Protein AF-A0A7J4FK52-F1 (afdb_monomer_lite)

Foldseek 3Di:
DVVLVDDLVCLLPLVSQLVSLVPDDPVVLVVLLVVLLVVVCQVQLDPDPDPDDDSVNSSVVSVPDDSSSSSSSSSSVSVVPDDDDDDDDDDPPDDD

Secondary structure (DSSP, 8-state):
-GGGT--GGGTT-HHHHHHHHHTS-HHHHHHHHHHHHHTS-HHHHS----SS--HHHHHHHHHT--HHHHHHHHHHHHHHHSPPPP-----TT---

Sequence (96 aa):
MEKLGFKRYLLTSVKYNFERLQQLTIEELRKIKEALIKTGRYKRLMATGKAYPKKEEFEKWIENQNLQAIANVLSRLAVLAETKIYLFWKNPNLKT

pLDDT: mean 89.84, std 8.0, range [64.94, 98.12]

Structure (mmCIF, N/CA/C/O backbone):
data_AF-A0A7J4FK52-F1
#
_entry.id   AF-A0A7J4FK52-F1
#
loop_
_atom_site.group_PDB
_atom_site.id
_atom_site.type_symbol
_atom_site.label_atom_id
_atom_site.label_alt_id
_atom_site.label_comp_id
_atom_site.label_asym_id
_atom_site.label_entity_id
_atom_site.label_seq_id
_atom_site.pdbx_PDB_ins_code
_atom_site.Cartn_x
_atom_site.Cartn_y
_atom_site.Cartn_z
_atom_site.occupancy
_atom_site.B_iso_or_equiv
_atom_site.auth_seq_id
_atom_site.auth_comp_id
_atom_site.auth_asym_id
_atom_site.auth_atom_id
_atom_site.pdbx_PDB_model_num
ATOM 1 N N . MET A 1 1 ? -4.933 -7.896 0.507 1.00 79.62 1 MET A N 1
ATOM 2 C CA . MET A 1 1 ? -5.661 -6.786 -0.143 1.00 79.62 1 MET A CA 1
ATOM 3 C C . MET A 1 1 ? -7.133 -7.126 -0.341 1.00 79.62 1 MET A C 1
ATOM 5 O O . MET A 1 1 ? -7.954 -6.411 0.206 1.00 79.62 1 MET A O 1
ATOM 9 N N . GLU A 1 2 ? -7.493 -8.225 -1.013 1.00 86.38 2 GLU A N 1
ATOM 10 C CA . GLU A 1 2 ? -8.914 -8.567 -1.263 1.00 86.38 2 GLU A CA 1
ATOM 11 C C . GLU A 1 2 ? -9.734 -8.800 0.012 1.00 86.38 2 GLU A C 1
ATOM 13 O O . GLU A 1 2 ? -10.832 -8.272 0.139 1.00 86.38 2 GLU A O 1
ATOM 18 N N . LYS A 1 3 ? -9.156 -9.466 1.022 1.00 88.94 3 LYS A N 1
ATOM 19 C CA . LYS A 1 3 ? -9.774 -9.613 2.356 1.00 88.94 3 LYS A CA 1
ATOM 20 C C . LYS A 1 3 ? -10.061 -8.279 3.067 1.00 88.94 3 LYS A C 1
ATOM 22 O O . LYS A 1 3 ? -10.842 -8.255 4.002 1.00 88.94 3 LYS A O 1
ATOM 27 N N . LEU A 1 4 ? -9.421 -7.190 2.633 1.00 88.94 4 LEU A N 1
ATOM 28 C CA . LEU A 1 4 ? -9.636 -5.826 3.130 1.00 88.94 4 LEU A CA 1
ATOM 29 C C . LEU A 1 4 ? -10.558 -5.028 2.191 1.00 88.94 4 LEU A C 1
ATOM 31 O O . LEU A 1 4 ? -10.583 -3.803 2.244 1.00 88.94 4 LEU A O 1
ATOM 35 N N . GLY A 1 5 ? -11.291 -5.691 1.292 1.00 90.62 5 GLY A N 1
ATOM 36 C CA . GLY A 1 5 ? -12.273 -5.079 0.391 1.00 90.62 5 GLY A CA 1
ATOM 37 C C . GLY A 1 5 ? -11.697 -4.384 -0.847 1.00 90.62 5 GLY A C 1
ATOM 38 O O . GLY A 1 5 ? -12.438 -3.707 -1.556 1.00 90.62 5 GLY A O 1
ATOM 39 N N . PHE A 1 6 ? -10.398 -4.529 -1.131 1.00 93.19 6 PHE A N 1
ATOM 40 C CA . PHE A 1 6 ? -9.815 -4.001 -2.367 1.00 93.19 6 PHE A CA 1
ATOM 41 C C . PHE A 1 6 ? -10.106 -4.920 -3.551 1.00 93.19 6 PHE A C 1
ATOM 43 O O . PHE A 1 6 ? -9.822 -6.116 -3.509 1.00 93.19 6 PHE A O 1
ATOM 50 N N . LYS A 1 7 ? -10.571 -4.336 -4.651 1.00 93.06 7 LYS A N 1
ATOM 51 C CA . LYS A 1 7 ? -10.708 -5.001 -5.947 1.00 93.06 7 LYS A CA 1
ATOM 52 C C . LYS A 1 7 ? -9.375 -4.943 -6.687 1.00 93.06 7 LYS A C 1
ATOM 54 O O . LYS A 1 7 ? -8.899 -3.857 -7.008 1.00 93.06 7 LYS A O 1
ATOM 59 N N . ARG A 1 8 ? -8.774 -6.102 -6.983 1.00 90.12 8 ARG A N 1
ATOM 60 C CA . ARG A 1 8 ? -7.424 -6.196 -7.573 1.00 90.12 8 ARG A CA 1
ATOM 61 C C . ARG A 1 8 ? -7.262 -5.387 -8.863 1.00 90.12 8 ARG A C 1
ATOM 63 O O . ARG A 1 8 ? -6.272 -4.681 -9.005 1.00 90.12 8 ARG A O 1
ATOM 70 N N . TYR A 1 9 ? -8.249 -5.446 -9.753 1.00 90.69 9 TYR A N 1
ATOM 71 C CA . TYR A 1 9 ? -8.251 -4.727 -11.032 1.00 90.69 9 TYR A CA 1
ATOM 72 C C . TYR A 1 9 ? -8.447 -3.205 -10.895 1.00 90.69 9 TYR A C 1
ATOM 74 O O . TYR A 1 9 ? -8.240 -2.478 -11.858 1.00 90.69 9 TYR A O 1
ATOM 82 N N . LEU A 1 10 ? -8.828 -2.709 -9.710 1.00 95.19 10 LEU A N 1
ATOM 83 C CA . LEU A 1 10 ? -8.939 -1.276 -9.414 1.00 95.19 10 LEU A CA 1
ATOM 84 C C . LEU A 1 10 ? -7.763 -0.746 -8.591 1.00 95.19 10 LEU A C 1
ATOM 86 O O . LEU A 1 10 ? -7.706 0.454 -8.333 1.00 95.19 10 LEU A O 1
ATOM 90 N N . LEU A 1 11 ? -6.814 -1.600 -8.188 1.00 94.81 11 LEU A N 1
ATOM 91 C CA . LEU A 1 11 ? -5.689 -1.177 -7.352 1.00 94.81 11 LEU A CA 1
ATOM 92 C C . LEU A 1 11 ? -4.776 -0.163 -8.048 1.00 94.81 11 LEU A C 1
ATOM 94 O O . LEU A 1 11 ? -4.057 0.550 -7.360 1.00 94.81 11 LEU A O 1
ATOM 98 N N . THR A 1 12 ? -4.805 -0.058 -9.377 1.00 95.00 12 THR A N 1
ATOM 99 C CA . THR A 1 12 ? -4.095 0.987 -10.129 1.00 95.00 12 THR A CA 1
ATOM 100 C C . THR A 1 12 ? -4.729 2.374 -9.951 1.00 95.00 12 THR A C 1
ATOM 102 O O . THR A 1 12 ? -4.032 3.380 -10.085 1.00 95.00 12 TH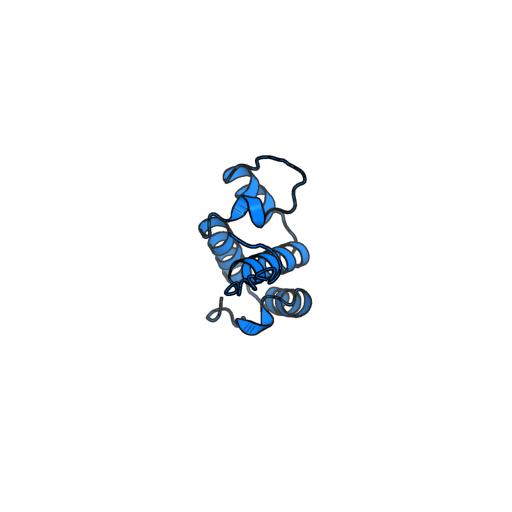R A O 1
ATOM 105 N N . SER A 1 13 ? -6.009 2.465 -9.569 1.00 97.31 13 SER A N 1
ATOM 106 C CA . SER A 1 13 ? -6.719 3.730 -9.352 1.00 97.31 13 SER A CA 1
ATOM 107 C C . SER A 1 13 ? -6.439 4.308 -7.965 1.00 97.31 13 SER A C 1
ATOM 109 O O . SER A 1 13 ? -6.885 3.790 -6.940 1.00 97.31 13 SER A O 1
ATOM 111 N N . VAL A 1 14 ? -5.739 5.446 -7.930 1.00 97.44 14 VAL A N 1
ATOM 112 C CA . VAL A 1 14 ? -5.451 6.178 -6.684 1.00 97.44 14 VAL A CA 1
ATOM 113 C C . VAL A 1 14 ? -6.740 6.618 -5.991 1.00 97.44 14 VAL A C 1
ATOM 115 O O . VAL A 1 14 ? -6.847 6.473 -4.777 1.00 97.44 14 VAL A O 1
ATOM 118 N N . LYS A 1 15 ? -7.732 7.099 -6.753 1.00 97.88 15 LYS A N 1
ATOM 119 C CA . LYS A 1 15 ? -9.026 7.541 -6.212 1.00 97.88 15 LYS A CA 1
ATOM 120 C C . LYS A 1 15 ? -9.747 6.401 -5.490 1.00 97.88 15 LYS A C 1
ATOM 122 O O . LYS A 1 15 ? -10.101 6.552 -4.328 1.00 97.88 15 LYS A O 1
ATOM 127 N N . TYR A 1 16 ? -9.881 5.248 -6.150 1.00 97.81 16 TYR A N 1
ATOM 128 C CA . TYR A 1 16 ? -10.513 4.066 -5.556 1.00 97.81 16 TYR A CA 1
ATOM 129 C C . TYR A 1 16 ? -9.783 3.612 -4.285 1.00 97.81 16 TYR A C 1
ATOM 131 O O . TYR A 1 16 ? -10.410 3.334 -3.264 1.00 97.81 16 TYR A O 1
ATOM 139 N N . ASN A 1 17 ? -8.448 3.567 -4.330 1.00 97.56 17 ASN A N 1
ATOM 140 C CA . ASN A 1 17 ? -7.652 3.186 -3.169 1.00 9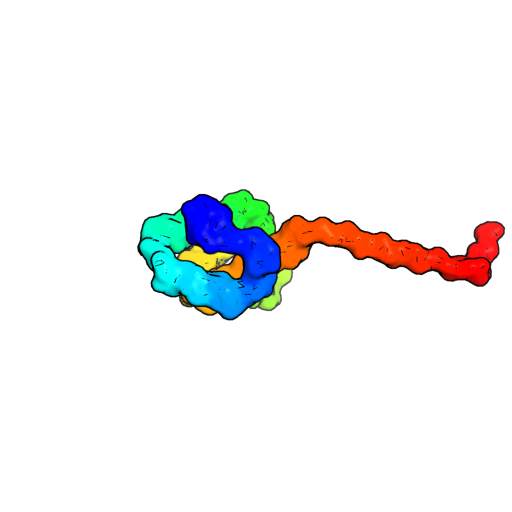7.56 17 ASN A CA 1
ATOM 141 C C . ASN A 1 17 ? -7.845 4.160 -2.006 1.00 97.56 17 ASN A C 1
ATOM 143 O O . ASN A 1 17 ? -7.983 3.717 -0.872 1.00 97.56 17 ASN A O 1
ATOM 147 N N . PHE A 1 18 ? -7.856 5.466 -2.274 1.00 98.12 18 PHE A N 1
ATOM 148 C CA . PHE A 1 18 ? -8.050 6.493 -1.256 1.00 98.12 18 PHE A CA 1
ATOM 149 C C . PHE A 1 18 ? -9.424 6.378 -0.588 1.00 98.12 18 PHE A C 1
ATOM 151 O O . PHE A 1 18 ? -9.494 6.286 0.635 1.00 98.12 18 PHE A O 1
ATOM 158 N N . GLU A 1 19 ? -10.495 6.289 -1.382 1.00 97.50 19 GLU A N 1
ATOM 159 C CA . GLU A 1 19 ? -11.862 6.091 -0.881 1.00 97.50 19 GLU A CA 1
ATOM 160 C C . GLU A 1 19 ? -11.965 4.815 -0.037 1.00 97.50 19 GLU A C 1
ATOM 162 O O . GLU A 1 19 ? -12.563 4.820 1.039 1.00 97.50 19 GLU A O 1
ATOM 167 N N . ARG A 1 20 ? -11.322 3.722 -0.472 1.00 96.88 20 ARG A N 1
ATOM 168 C CA . ARG A 1 20 ? -11.307 2.481 0.305 1.00 96.88 20 ARG A CA 1
ATOM 169 C C . ARG A 1 20 ? -10.538 2.638 1.614 1.00 96.88 20 ARG A C 1
ATOM 171 O O . ARG A 1 20 ? -11.016 2.161 2.637 1.00 96.88 20 ARG A O 1
ATOM 178 N N . LEU A 1 21 ? -9.379 3.298 1.595 1.00 97.31 21 LEU A N 1
ATOM 179 C CA . LEU A 1 21 ? -8.553 3.539 2.783 1.00 97.31 21 LEU A CA 1
ATOM 180 C C . LEU A 1 21 ? -9.291 4.364 3.846 1.00 97.31 21 LEU A C 1
ATOM 182 O O . LEU A 1 21 ? -9.112 4.095 5.029 1.00 97.31 21 LEU A O 1
ATOM 186 N N . GLN A 1 22 ? -10.135 5.321 3.448 1.00 97.25 22 GLN A N 1
ATOM 187 C CA . GLN A 1 22 ? -10.946 6.121 4.377 1.00 97.25 22 GLN A CA 1
ATOM 188 C C . GLN A 1 22 ? -11.970 5.293 5.166 1.00 97.25 22 GLN A C 1
ATOM 190 O O . GLN A 1 22 ? -12.407 5.714 6.231 1.00 97.25 22 GLN A O 1
ATOM 195 N N . GLN A 1 23 ? -12.351 4.123 4.654 1.00 96.56 23 GLN A N 1
ATOM 196 C CA . GLN A 1 23 ? -13.330 3.232 5.280 1.00 96.56 23 GLN A CA 1
ATOM 197 C C . GLN A 1 23 ? -12.688 2.162 6.173 1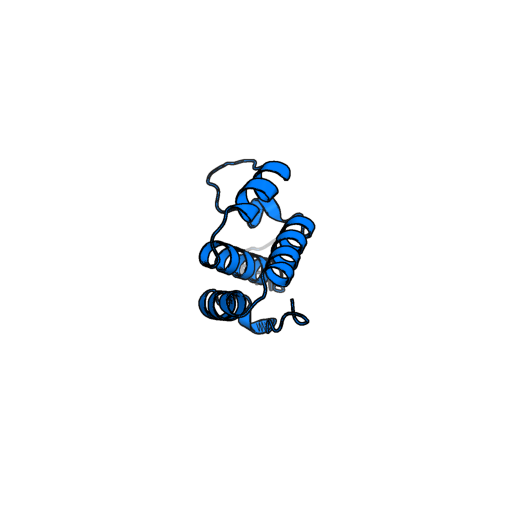.00 96.56 23 GLN A C 1
ATOM 199 O O . GLN A 1 23 ? -13.400 1.312 6.706 1.00 96.56 23 GLN A O 1
ATOM 204 N N . LEU A 1 24 ? -11.358 2.139 6.283 1.00 95.94 24 LEU A N 1
ATOM 205 C CA . LEU A 1 24 ? -10.645 1.130 7.059 1.00 95.94 24 LEU A CA 1
ATOM 206 C C . LEU A 1 24 ? -10.471 1.554 8.509 1.00 95.94 24 LEU A C 1
ATOM 208 O O . LEU A 1 24 ? -10.271 2.725 8.832 1.00 95.94 24 LEU A O 1
ATOM 212 N N . THR A 1 25 ? -10.444 0.556 9.381 1.00 96.25 25 THR A N 1
ATOM 213 C CA . THR A 1 25 ? -10.002 0.740 10.759 1.00 96.25 25 THR A CA 1
ATOM 214 C C . THR A 1 25 ? -8.493 0.999 10.820 1.00 96.25 25 THR A C 1
ATOM 216 O O . THR A 1 25 ? -7.727 0.621 9.928 1.00 96.25 25 THR A O 1
ATOM 219 N N . ILE A 1 26 ? -8.040 1.599 11.923 1.00 94.25 26 ILE A N 1
ATOM 220 C CA . ILE A 1 26 ? -6.611 1.839 12.191 1.00 94.25 26 ILE A CA 1
ATOM 221 C C . ILE A 1 26 ? -5.809 0.529 12.115 1.00 94.25 26 ILE A C 1
ATOM 223 O O . ILE A 1 26 ? -4.710 0.491 11.564 1.00 94.25 26 ILE A O 1
ATOM 227 N N . GLU A 1 27 ? -6.383 -0.566 12.612 1.00 95.50 27 GLU A N 1
ATOM 228 C CA . GLU A 1 27 ? -5.746 -1.881 12.628 1.00 95.50 27 GLU A CA 1
ATOM 229 C C . GLU A 1 27 ? -5.614 -2.491 11.222 1.00 95.50 27 GLU A C 1
ATOM 231 O O . GLU A 1 27 ? -4.592 -3.087 10.876 1.00 95.50 27 GLU A O 1
ATOM 236 N N . GLU A 1 28 ? -6.615 -2.308 10.360 1.00 95.94 28 GLU A N 1
ATOM 237 C CA . GLU A 1 28 ? -6.522 -2.705 8.952 1.00 95.9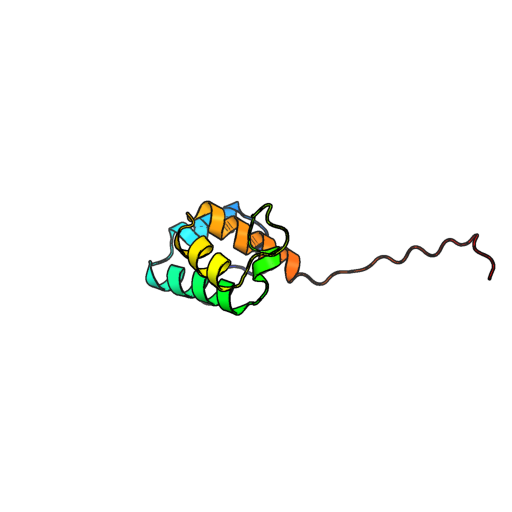4 28 GLU A CA 1
ATOM 238 C C . GLU A 1 28 ? -5.508 -1.854 8.186 1.00 95.94 28 GLU A C 1
ATOM 240 O O . GLU A 1 28 ? -4.745 -2.386 7.375 1.00 95.94 28 GLU A O 1
ATOM 245 N N . LEU A 1 29 ? -5.445 -0.550 8.473 1.00 96.00 29 LEU A N 1
ATOM 246 C CA . LEU A 1 29 ? -4.449 0.341 7.886 1.00 96.00 29 LEU A CA 1
ATOM 247 C C . LEU A 1 29 ? -3.025 -0.076 8.279 1.00 96.00 29 LEU A C 1
ATOM 249 O O . LEU A 1 29 ? -2.140 -0.120 7.421 1.00 96.00 29 LEU A O 1
ATOM 253 N N . ARG A 1 30 ? -2.810 -0.456 9.543 1.00 95.12 30 ARG A N 1
ATOM 254 C CA . ARG A 1 30 ? -1.532 -1.004 10.022 1.00 95.12 30 ARG A CA 1
ATOM 255 C C . ARG A 1 30 ? -1.145 -2.268 9.252 1.00 95.12 30 ARG A C 1
ATOM 257 O O . ARG A 1 30 ? -0.035 -2.353 8.731 1.00 95.12 30 ARG A O 1
ATOM 264 N N . LYS A 1 31 ? -2.084 -3.203 9.066 1.00 95.12 31 LYS A N 1
ATOM 265 C CA . LYS A 1 31 ? -1.864 -4.417 8.252 1.00 95.12 31 LYS A CA 1
ATOM 266 C C . LYS A 1 31 ? -1.481 -4.094 6.806 1.00 95.12 31 LYS A C 1
ATOM 268 O O . LYS A 1 31 ? -0.668 -4.809 6.219 1.00 95.12 31 LYS A O 1
ATOM 273 N N . ILE A 1 32 ? -2.035 -3.029 6.220 1.00 95.12 32 ILE A N 1
ATOM 274 C CA . ILE A 1 32 ? -1.649 -2.571 4.876 1.00 95.12 32 ILE A CA 1
ATOM 275 C C . ILE A 1 32 ? -0.210 -2.067 4.869 1.00 95.12 32 ILE A C 1
ATOM 277 O O . ILE A 1 32 ? 0.567 -2.504 4.019 1.00 95.12 32 ILE A O 1
ATOM 281 N N . LYS A 1 33 ? 0.164 -1.187 5.803 1.00 95.12 33 LYS A N 1
ATOM 282 C CA . LYS A 1 33 ? 1.536 -0.667 5.901 1.00 95.12 33 LYS A CA 1
ATOM 283 C C . LYS A 1 33 ? 2.550 -1.798 6.083 1.00 95.12 33 LYS A C 1
ATOM 285 O O . LYS A 1 33 ? 3.527 -1.875 5.339 1.00 95.12 33 LYS A O 1
ATOM 290 N N . GLU A 1 34 ? 2.265 -2.749 6.967 1.00 94.50 34 GLU A N 1
ATOM 291 C CA . GLU A 1 34 ? 3.097 -3.940 7.159 1.00 94.50 34 GLU A CA 1
ATOM 292 C C . GLU A 1 34 ? 3.211 -4.795 5.895 1.00 94.50 34 GLU A C 1
ATOM 294 O O . 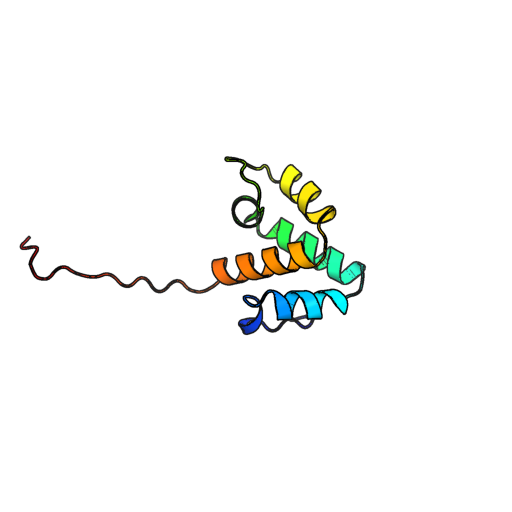GLU A 1 34 ? 4.299 -5.265 5.555 1.00 94.50 34 GLU A O 1
ATOM 299 N N . ALA A 1 35 ? 2.103 -4.999 5.177 1.00 93.62 35 ALA A N 1
ATOM 300 C CA . ALA A 1 35 ? 2.119 -5.732 3.918 1.00 93.62 35 ALA A CA 1
ATOM 301 C C . ALA A 1 35 ? 2.995 -5.023 2.874 1.00 93.62 35 ALA A C 1
ATOM 303 O O . ALA A 1 35 ? 3.771 -5.690 2.189 1.00 93.62 35 ALA A O 1
ATOM 304 N N . LEU A 1 36 ? 2.926 -3.688 2.788 1.00 94.12 36 LEU A N 1
ATOM 305 C CA . LEU A 1 36 ? 3.768 -2.877 1.903 1.00 94.12 36 LEU A CA 1
ATOM 306 C C . LEU A 1 36 ? 5.257 -3.031 2.239 1.00 94.12 36 LEU A C 1
ATOM 308 O O . LEU A 1 36 ? 6.061 -3.252 1.330 1.00 94.12 36 LEU A O 1
ATOM 312 N N . ILE A 1 37 ? 5.618 -2.991 3.523 1.00 93.31 37 ILE A N 1
ATOM 313 C CA . ILE A 1 37 ? 6.991 -3.215 4.010 1.00 93.31 37 ILE A CA 1
ATOM 314 C C . ILE A 1 37 ? 7.483 -4.617 3.627 1.00 93.31 37 ILE A C 1
ATOM 316 O O . ILE A 1 37 ? 8.580 -4.770 3.082 1.00 93.31 37 ILE A O 1
ATOM 320 N N . LYS A 1 38 ? 6.649 -5.642 3.837 1.00 93.06 38 LYS A N 1
ATOM 321 C CA . LYS A 1 38 ? 6.974 -7.046 3.537 1.00 93.06 38 LYS A CA 1
ATOM 322 C C . LYS A 1 38 ? 7.167 -7.334 2.048 1.00 93.06 38 LYS A C 1
ATOM 324 O O . LYS A 1 38 ? 7.820 -8.317 1.719 1.00 93.06 38 LYS A O 1
ATOM 329 N N . THR A 1 39 ? 6.667 -6.489 1.140 1.00 90.31 39 THR A N 1
ATOM 330 C CA . THR A 1 39 ? 6.873 -6.700 -0.307 1.00 90.31 39 THR A CA 1
ATOM 331 C C . THR A 1 39 ? 8.343 -6.669 -0.729 1.00 90.31 39 THR A C 1
ATOM 333 O O . THR A 1 39 ? 8.665 -7.149 -1.814 1.00 90.31 39 THR A O 1
ATOM 336 N N . GLY A 1 40 ? 9.225 -6.035 0.055 1.00 88.12 40 GLY A N 1
ATOM 337 C CA . GLY A 1 40 ? 10.629 -5.832 -0.319 1.00 88.12 40 GLY A CA 1
ATOM 338 C C . GLY A 1 40 ? 10.831 -4.880 -1.507 1.00 88.12 40 GLY A C 1
ATOM 339 O O . GLY A 1 40 ? 11.961 -4.623 -1.911 1.00 88.12 40 GLY A O 1
ATOM 340 N N . ARG A 1 41 ? 9.759 -4.295 -2.060 1.00 89.06 41 ARG A N 1
ATOM 341 C CA . ARG A 1 41 ? 9.801 -3.388 -3.223 1.00 89.06 41 ARG A CA 1
ATOM 342 C C . ARG A 1 41 ? 10.007 -1.922 -2.828 1.00 89.06 41 ARG A C 1
ATOM 344 O O . ARG A 1 41 ? 9.764 -1.028 -3.637 1.00 89.06 41 ARG A O 1
ATOM 351 N N . TYR A 1 42 ? 10.476 -1.670 -1.606 1.00 89.25 42 TYR A N 1
ATOM 352 C CA . TYR A 1 42 ? 10.563 -0.348 -0.978 1.00 89.25 42 TYR A CA 1
ATOM 353 C C . TYR A 1 42 ? 11.244 0.709 -1.858 1.00 89.25 42 TYR A C 1
ATOM 355 O O . TYR A 1 42 ? 10.724 1.812 -1.974 1.00 89.25 42 TYR A O 1
ATOM 363 N N . LYS A 1 43 ? 12.319 0.363 -2.582 1.00 89.12 43 LYS A N 1
ATOM 364 C CA . LYS A 1 43 ? 13.017 1.291 -3.497 1.00 89.12 43 LYS A CA 1
ATOM 365 C C . LYS A 1 43 ? 12.130 1.850 -4.616 1.00 89.12 43 LYS A C 1
ATOM 367 O O . LYS A 1 43 ? 12.354 2.961 -5.067 1.00 89.12 43 LYS A O 1
ATOM 372 N N . ARG A 1 44 ? 11.151 1.070 -5.090 1.00 89.19 44 ARG A N 1
ATOM 373 C CA . ARG A 1 44 ? 10.232 1.473 -6.173 1.00 89.19 44 ARG A CA 1
ATOM 374 C C . ARG A 1 44 ? 8.926 2.062 -5.648 1.00 89.19 44 ARG A C 1
ATOM 376 O O . ARG A 1 44 ? 8.222 2.749 -6.380 1.00 89.19 44 ARG A O 1
ATOM 383 N N . LEU A 1 45 ? 8.581 1.743 -4.404 1.00 91.12 45 LEU A N 1
ATOM 384 C CA . LEU A 1 45 ? 7.375 2.237 -3.749 1.00 91.12 45 LEU A CA 1
ATOM 385 C C . LEU A 1 45 ? 7.597 3.624 -3.144 1.00 91.12 45 LEU A C 1
ATOM 387 O O . LEU A 1 45 ? 6.727 4.489 -3.263 1.00 91.12 45 LEU A O 1
ATOM 391 N N . MET A 1 46 ? 8.764 3.843 -2.540 1.00 88.88 46 MET A N 1
ATOM 392 C CA . MET A 1 46 ? 9.141 5.104 -1.919 1.00 88.88 46 MET A CA 1
ATOM 393 C C . MET A 1 46 ? 9.289 6.198 -2.982 1.00 88.88 46 MET A C 1
ATOM 395 O O . MET A 1 46 ? 10.062 6.066 -3.924 1.00 88.88 46 MET A O 1
ATOM 399 N N . ALA A 1 47 ? 8.548 7.295 -2.828 1.00 78.06 47 ALA A N 1
ATOM 400 C CA . ALA A 1 47 ? 8.603 8.454 -3.723 1.00 78.06 47 ALA A CA 1
ATOM 401 C C . ALA A 1 47 ? 9.790 9.391 -3.421 1.00 78.06 47 ALA A C 1
ATOM 403 O O . ALA A 1 47 ? 9.636 10.605 -3.515 1.00 78.06 47 ALA A O 1
ATOM 404 N N . THR A 1 48 ? 10.932 8.880 -2.964 1.00 72.56 48 THR A N 1
ATOM 405 C CA . THR A 1 48 ? 12.062 9.745 -2.606 1.00 72.56 48 THR A CA 1
ATOM 406 C C . THR A 1 48 ? 12.981 9.936 -3.802 1.00 72.56 48 THR A C 1
ATOM 408 O O . THR A 1 48 ? 13.319 8.983 -4.495 1.00 72.56 48 THR A O 1
ATOM 411 N N . GLY A 1 49 ? 13.459 11.164 -4.014 1.00 68.19 49 GLY A N 1
ATOM 412 C CA . GLY A 1 49 ? 14.529 11.459 -4.980 1.00 68.19 49 GLY A CA 1
ATOM 413 C C . GLY A 1 49 ? 15.904 10.916 -4.560 1.00 68.19 49 GLY A C 1
ATOM 414 O O . GLY A 1 49 ? 16.927 11.364 -5.066 1.00 68.19 49 GLY A O 1
ATOM 415 N N . LYS A 1 50 ? 15.952 9.992 -3.593 1.00 75.44 50 LYS A N 1
ATOM 416 C CA . LYS A 1 50 ? 17.185 9.432 -3.043 1.00 75.44 50 LYS A CA 1
ATOM 417 C C . LYS A 1 50 ? 17.577 8.215 -3.875 1.00 75.44 50 LYS A C 1
ATOM 419 O O . LYS A 1 50 ? 16.772 7.309 -4.053 1.00 75.44 50 LYS A O 1
ATOM 424 N N . ALA A 1 51 ? 18.824 8.166 -4.338 1.00 70.00 51 ALA A N 1
ATOM 425 C CA . ALA A 1 51 ? 19.298 7.093 -5.216 1.00 70.00 51 ALA A CA 1
ATOM 426 C C . ALA A 1 51 ? 19.244 5.690 -4.569 1.00 70.00 51 ALA A C 1
ATOM 428 O O . ALA A 1 51 ? 19.024 4.698 -5.259 1.00 70.00 51 ALA A O 1
ATOM 429 N N . TYR A 1 52 ? 19.410 5.600 -3.241 1.00 78.56 52 TYR A N 1
ATOM 430 C CA . TYR A 1 52 ? 19.488 4.328 -2.512 1.00 78.56 52 TYR A CA 1
ATOM 431 C C . TYR A 1 52 ? 18.794 4.395 -1.143 1.00 78.56 52 TYR A C 1
ATOM 433 O O . TYR A 1 52 ? 19.471 4.491 -0.117 1.00 78.56 52 TYR A O 1
ATOM 441 N N . PRO A 1 53 ? 17.450 4.357 -1.094 1.00 85.94 53 PRO A N 1
ATOM 442 C CA . PRO A 1 53 ? 16.740 4.284 0.174 1.00 85.94 53 PRO A CA 1
ATOM 443 C C . PRO A 1 53 ? 16.948 2.913 0.834 1.00 85.94 53 PRO A C 1
ATOM 445 O O . PRO A 1 53 ? 16.965 1.877 0.156 1.00 85.94 53 PRO A O 1
ATOM 448 N N . LYS A 1 54 ? 17.097 2.906 2.160 1.00 90.81 54 LYS A N 1
ATOM 449 C CA . LYS A 1 54 ? 17.167 1.698 2.995 1.00 90.81 54 LYS A CA 1
ATOM 450 C C . LYS A 1 54 ? 15.768 1.232 3.417 1.00 90.81 54 LYS A C 1
ATOM 452 O O . LYS A 1 54 ? 14.796 1.984 3.337 1.00 90.81 54 LYS A O 1
ATOM 457 N N . LYS A 1 55 ? 15.659 -0.016 3.879 1.00 90.50 55 LYS A N 1
ATOM 458 C CA . LYS A 1 55 ? 14.380 -0.596 4.317 1.00 90.50 55 LYS A CA 1
ATOM 459 C C . LYS A 1 55 ? 13.827 0.143 5.536 1.00 90.50 55 LYS A C 1
ATOM 461 O O . LYS A 1 55 ? 12.655 0.497 5.551 1.00 90.50 55 LYS A O 1
ATOM 466 N N . GLU A 1 56 ? 14.684 0.449 6.502 1.00 92.12 56 GLU A N 1
ATOM 467 C CA . GLU A 1 56 ? 14.326 1.134 7.750 1.00 92.12 56 GLU A CA 1
ATOM 468 C C . GLU A 1 56 ? 13.841 2.566 7.474 1.00 92.12 56 GLU A C 1
ATOM 470 O O . GLU A 1 56 ? 12.963 3.087 8.158 1.00 92.12 56 GLU A O 1
ATOM 475 N N . GLU A 1 57 ? 14.389 3.208 6.437 1.00 91.56 57 GLU A N 1
ATOM 476 C CA . GLU A 1 57 ? 13.929 4.522 5.978 1.00 91.56 57 GLU A CA 1
ATOM 477 C C . GLU A 1 57 ? 12.531 4.435 5.366 1.00 91.56 57 GLU A C 1
ATOM 479 O O . GLU A 1 57 ? 11.704 5.310 5.610 1.00 91.56 57 GLU A O 1
ATOM 484 N N . PHE A 1 58 ? 12.247 3.378 4.602 1.00 93.00 58 PHE A N 1
ATOM 485 C CA . PHE A 1 58 ? 10.914 3.145 4.057 1.00 93.00 58 PHE A CA 1
ATOM 486 C C . PHE A 1 58 ? 9.885 2.859 5.150 1.00 93.00 58 PHE A C 1
ATOM 488 O O . PHE A 1 58 ? 8.796 3.421 5.093 1.00 93.00 58 PHE A O 1
ATOM 495 N N . GLU A 1 59 ? 10.233 2.042 6.147 1.00 93.88 59 GLU A N 1
ATOM 496 C CA . GLU A 1 59 ? 9.379 1.758 7.308 1.00 93.88 59 GLU A CA 1
ATOM 497 C C . GLU A 1 59 ? 9.010 3.055 8.041 1.00 93.88 59 GLU A C 1
ATOM 499 O O . GLU A 1 59 ? 7.834 3.375 8.195 1.00 93.88 59 GLU A O 1
ATOM 504 N N . LYS A 1 60 ? 10.001 3.884 8.385 1.00 93.62 60 LYS A N 1
ATOM 505 C CA . LYS A 1 60 ? 9.747 5.192 9.012 1.00 93.62 60 LYS A CA 1
ATOM 506 C C . LYS A 1 60 ? 8.941 6.123 8.109 1.00 93.62 60 LYS A C 1
ATOM 508 O O . LYS A 1 60 ? 8.071 6.850 8.583 1.00 93.62 60 LYS A O 1
ATOM 513 N N . TRP A 1 61 ? 9.223 6.129 6.810 1.00 93.94 61 TRP A N 1
ATOM 514 C CA . TRP A 1 61 ? 8.534 6.994 5.860 1.00 93.94 61 TRP A CA 1
ATOM 515 C C . TRP A 1 61 ? 7.058 6.625 5.710 1.00 93.94 61 TRP A C 1
ATOM 517 O O . TRP A 1 61 ? 6.219 7.519 5.817 1.00 93.94 61 TRP A O 1
ATOM 527 N N . ILE A 1 62 ? 6.740 5.340 5.498 1.00 93.81 62 ILE A N 1
ATOM 528 C CA . ILE A 1 62 ? 5.366 4.862 5.274 1.00 93.81 62 ILE A CA 1
ATOM 529 C C . ILE A 1 62 ? 4.503 5.017 6.526 1.00 93.81 62 ILE A C 1
ATOM 531 O O . ILE A 1 62 ? 3.307 5.288 6.409 1.00 93.81 62 ILE A O 1
ATOM 535 N N . GLU A 1 63 ? 5.096 4.914 7.719 1.00 93.25 63 GLU A N 1
ATOM 536 C CA . GLU A 1 63 ? 4.352 5.114 8.961 1.00 93.25 63 GLU A CA 1
ATOM 537 C C . GLU A 1 63 ? 3.831 6.544 9.121 1.00 93.25 63 GLU A C 1
ATOM 539 O O . GLU A 1 63 ? 2.704 6.733 9.578 1.00 93.25 63 GLU A O 1
ATOM 544 N N . ASN A 1 64 ? 4.593 7.528 8.642 1.00 92.44 64 ASN A N 1
ATOM 545 C CA . ASN A 1 64 ? 4.254 8.949 8.725 1.00 92.44 64 ASN A CA 1
ATOM 546 C C . ASN A 1 64 ? 3.456 9.473 7.515 1.00 92.44 64 ASN A C 1
ATOM 548 O O . ASN A 1 64 ? 3.191 10.671 7.421 1.00 92.44 64 ASN A O 1
ATOM 552 N N . GLN A 1 65 ? 3.095 8.613 6.557 1.00 93.50 65 GLN A N 1
ATOM 553 C CA . GLN A 1 65 ? 2.355 9.033 5.367 1.00 93.50 65 GLN A CA 1
ATOM 554 C C . GLN A 1 65 ? 0.852 9.182 5.620 1.00 93.50 65 GLN A C 1
ATOM 556 O O . GLN A 1 65 ? 0.229 8.395 6.332 1.00 93.50 65 GLN A O 1
ATOM 561 N N . ASN A 1 66 ? 0.253 10.157 4.935 1.00 95.38 66 ASN A N 1
ATOM 562 C CA . ASN A 1 66 ? -1.197 10.300 4.861 1.00 95.38 66 ASN A CA 1
ATOM 563 C C . ASN A 1 66 ? -1.830 9.247 3.927 1.00 95.38 66 ASN A C 1
ATOM 565 O O . ASN A 1 66 ? -1.151 8.579 3.139 1.00 95.38 66 ASN A O 1
ATOM 569 N N . LEU A 1 67 ? -3.160 9.120 3.983 1.00 97.12 67 LEU A N 1
ATOM 570 C CA . LEU A 1 67 ? -3.898 8.143 3.174 1.00 97.12 67 LEU A CA 1
ATOM 571 C C . LEU A 1 67 ? -3.682 8.337 1.667 1.00 97.12 67 LEU A C 1
ATOM 573 O O . LEU A 1 67 ? -3.604 7.355 0.932 1.00 97.12 67 LEU A O 1
ATOM 577 N N . GLN A 1 68 ? -3.528 9.580 1.204 1.00 96.94 68 GLN A N 1
ATOM 578 C CA . GLN A 1 68 ? -3.282 9.881 -0.207 1.00 96.94 68 GLN A CA 1
ATOM 579 C C . GLN A 1 68 ? -1.937 9.314 -0.676 1.00 96.94 68 GLN A C 1
ATOM 581 O O . GLN A 1 68 ? -1.840 8.710 -1.746 1.00 96.94 68 GLN A O 1
ATOM 586 N N . ALA A 1 69 ? -0.883 9.463 0.121 1.00 95.56 69 ALA A N 1
ATOM 587 C CA . ALA A 1 69 ? 0.422 8.889 -0.176 1.00 95.56 69 ALA A CA 1
ATOM 588 C C . ALA A 1 69 ? 0.374 7.351 -0.157 1.00 95.56 69 ALA A C 1
ATOM 590 O O . ALA A 1 69 ? 0.913 6.716 -1.065 1.00 95.56 69 ALA A O 1
ATOM 591 N N . ILE A 1 70 ? -0.348 6.744 0.790 1.00 96.50 70 ILE A N 1
ATOM 592 C CA . ILE A 1 70 ? -0.555 5.286 0.823 1.00 96.50 70 ILE A CA 1
ATOM 593 C C . ILE A 1 70 ? -1.323 4.814 -0.425 1.00 96.50 70 ILE A C 1
ATOM 595 O O . ILE A 1 70 ? -0.921 3.834 -1.052 1.00 96.50 70 ILE A O 1
ATOM 599 N N . ALA A 1 71 ? -2.361 5.537 -0.857 1.00 97.56 71 ALA A N 1
ATOM 600 C CA . ALA A 1 71 ? -3.115 5.233 -2.076 1.00 97.56 71 ALA A CA 1
ATOM 601 C C . ALA A 1 71 ? -2.228 5.243 -3.335 1.00 97.56 71 ALA A C 1
ATOM 603 O O . ALA A 1 71 ? -2.346 4.364 -4.195 1.00 97.56 71 ALA A O 1
ATOM 604 N N . ASN A 1 72 ? -1.295 6.197 -3.419 1.00 96.50 72 ASN A N 1
ATOM 605 C CA . ASN A 1 72 ? -0.295 6.254 -4.486 1.00 96.50 72 ASN A CA 1
ATOM 606 C C . ASN A 1 72 ? 0.675 5.065 -4.438 1.00 96.50 72 ASN A C 1
ATOM 608 O O . ASN A 1 72 ? 1.001 4.487 -5.476 1.00 96.50 72 ASN A O 1
ATOM 612 N N . VAL A 1 73 ? 1.129 4.671 -3.246 1.00 95.94 73 VAL A N 1
ATOM 613 C CA . VAL A 1 73 ? 2.004 3.501 -3.069 1.00 95.94 73 VAL A CA 1
ATOM 614 C C . VAL A 1 73 ? 1.299 2.215 -3.508 1.00 95.94 73 VAL A C 1
ATOM 616 O O . VAL A 1 73 ? 1.907 1.398 -4.200 1.00 95.94 73 VAL A O 1
ATOM 619 N N . LEU A 1 74 ? 0.016 2.055 -3.172 1.00 96.00 74 LEU A N 1
ATOM 620 C CA . LEU A 1 74 ? -0.807 0.929 -3.623 1.00 96.00 74 LEU A CA 1
ATOM 621 C C . LEU A 1 74 ? -0.930 0.885 -5.150 1.00 96.00 74 LEU A C 1
ATOM 623 O O . LEU A 1 74 ? -0.718 -0.171 -5.743 1.00 96.00 74 LEU A O 1
ATOM 627 N N . SER A 1 75 ? -1.188 2.033 -5.782 1.00 96.12 75 SER A N 1
ATOM 628 C CA . SER A 1 75 ? -1.253 2.149 -7.245 1.00 96.12 75 SER A CA 1
ATOM 629 C C . SER A 1 75 ? 0.059 1.739 -7.912 1.00 96.12 75 SER A C 1
ATOM 631 O O . SER A 1 75 ? 0.067 0.890 -8.805 1.00 96.12 75 SER A O 1
ATOM 633 N N . ARG A 1 76 ? 1.198 2.222 -7.407 1.00 94.88 76 ARG A N 1
ATOM 634 C CA . ARG A 1 76 ? 2.520 1.801 -7.898 1.00 94.88 76 ARG A CA 1
ATOM 635 C C . ARG A 1 76 ? 2.744 0.311 -7.710 1.00 94.88 76 ARG A C 1
ATOM 637 O O . ARG A 1 76 ? 3.234 -0.345 -8.622 1.00 94.88 76 ARG A O 1
ATOM 644 N N . LEU A 1 77 ? 2.395 -0.239 -6.547 1.00 94.75 77 LEU A N 1
ATOM 645 C CA . LEU A 1 77 ? 2.525 -1.672 -6.302 1.00 94.75 77 LEU A CA 1
ATOM 646 C C . LEU A 1 77 ? 1.709 -2.487 -7.313 1.00 94.75 77 LEU A C 1
ATOM 648 O O . LEU A 1 77 ? 2.220 -3.489 -7.808 1.00 94.75 77 LEU A O 1
ATOM 652 N N . ALA A 1 78 ? 0.492 -2.046 -7.640 1.00 93.75 78 ALA A N 1
ATOM 653 C CA . ALA A 1 78 ? -0.368 -2.691 -8.626 1.00 93.75 78 ALA A CA 1
ATOM 654 C C . ALA A 1 78 ? 0.265 -2.687 -10.023 1.00 93.75 78 ALA A C 1
ATOM 656 O O . ALA A 1 78 ? 0.431 -3.752 -10.610 1.00 93.75 78 ALA A O 1
ATOM 657 N N . VAL A 1 79 ? 0.742 -1.528 -10.487 1.00 92.31 79 VAL A N 1
ATOM 658 C CA . VAL A 1 79 ? 1.465 -1.394 -11.767 1.00 92.31 79 VAL A CA 1
ATOM 659 C C . VAL A 1 79 ? 2.719 -2.275 -11.798 1.00 92.31 79 VAL A C 1
ATOM 661 O O . VAL A 1 79 ? 3.059 -2.881 -12.810 1.00 92.31 79 VAL A O 1
ATOM 664 N N . LEU A 1 80 ? 3.431 -2.385 -10.674 1.00 91.12 80 LEU A N 1
ATOM 665 C CA . LEU A 1 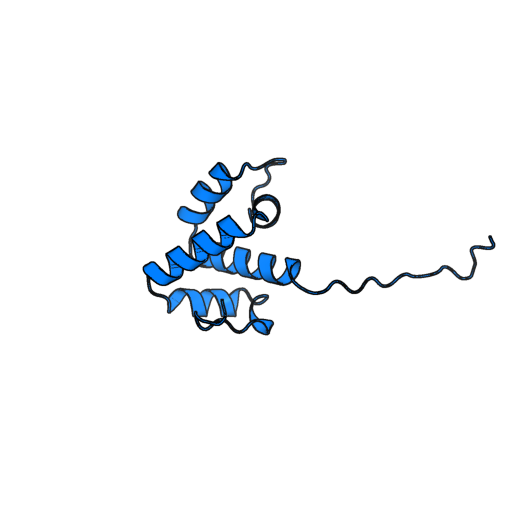80 ? 4.610 -3.245 -10.562 1.00 91.12 80 LEU A CA 1
ATOM 666 C C . LEU A 1 80 ? 4.270 -4.743 -10.527 1.00 91.12 80 LEU A C 1
ATOM 668 O O . LEU A 1 80 ? 5.171 -5.565 -10.720 1.00 91.12 80 LEU A O 1
ATOM 672 N N . ALA A 1 81 ? 3.038 -5.102 -10.178 1.00 89.88 81 ALA A N 1
ATOM 673 C CA . ALA A 1 81 ? 2.567 -6.478 -10.073 1.00 89.88 81 ALA A CA 1
ATOM 674 C C . ALA A 1 81 ? 1.840 -6.958 -11.337 1.00 89.88 81 ALA A C 1
ATOM 676 O O . ALA A 1 81 ? 1.649 -8.164 -11.486 1.00 89.88 81 ALA A O 1
ATOM 677 N N . GLU A 1 82 ? 1.437 -6.047 -12.225 1.00 87.06 82 GLU A N 1
ATOM 678 C CA . GLU A 1 82 ? 0.844 -6.393 -13.514 1.00 87.06 82 GLU A CA 1
ATOM 679 C C . GLU A 1 82 ? 1.818 -7.170 -14.404 1.00 87.06 82 GLU A C 1
ATOM 681 O O . GLU A 1 82 ? 3.027 -6.912 -14.449 1.00 87.06 82 GLU A O 1
ATOM 686 N N . THR A 1 83 ? 1.262 -8.141 -15.128 1.00 85.44 83 THR A N 1
ATOM 687 C CA . THR A 1 83 ? 1.998 -8.930 -16.111 1.00 85.44 83 THR A CA 1
ATOM 688 C C . THR A 1 83 ? 2.456 -8.017 -17.238 1.00 85.44 83 THR A C 1
ATOM 690 O O . THR A 1 83 ? 1.646 -7.430 -17.953 1.00 85.44 83 THR A O 1
ATOM 693 N N . LYS A 1 84 ? 3.773 -7.909 -17.413 1.00 79.88 84 LYS A N 1
ATOM 694 C CA . LYS A 1 84 ? 4.358 -7.139 -18.508 1.00 79.88 84 LYS A CA 1
ATOM 695 C C . LYS A 1 84 ? 4.320 -7.957 -19.791 1.00 79.88 84 LYS A C 1
ATOM 697 O O . LYS A 1 84 ? 4.931 -9.020 -19.854 1.00 79.88 84 LYS A O 1
ATOM 702 N N . ILE A 1 85 ? 3.649 -7.432 -20.811 1.00 81.06 85 ILE A N 1
ATOM 703 C CA . ILE A 1 85 ? 3.727 -7.949 -22.178 1.00 81.06 85 ILE A CA 1
ATOM 704 C C . ILE A 1 85 ? 4.779 -7.115 -22.905 1.00 81.06 85 ILE A C 1
ATOM 706 O O . ILE A 1 85 ? 4.639 -5.901 -23.037 1.00 81.06 85 ILE A O 1
ATOM 710 N N . TYR A 1 86 ? 5.861 -7.761 -23.329 1.00 79.12 86 TYR A N 1
ATOM 711 C CA . TYR A 1 86 ? 6.919 -7.118 -24.099 1.00 79.12 86 TYR A CA 1
ATOM 712 C C . TYR A 1 86 ? 6.620 -7.296 -25.584 1.00 79.12 86 TYR A C 1
ATOM 714 O O . TYR A 1 86 ? 6.561 -8.421 -26.077 1.00 79.12 86 TYR A O 1
ATOM 722 N N . LEU A 1 87 ? 6.430 -6.186 -26.294 1.00 81.38 87 LEU A N 1
ATOM 723 C CA . LEU A 1 87 ? 6.332 -6.198 -27.746 1.00 81.38 87 LEU A CA 1
ATOM 724 C C . LEU A 1 87 ? 7.747 -6.112 -28.323 1.00 81.38 87 LEU A C 1
ATOM 726 O O . LEU A 1 87 ? 8.388 -5.062 -28.266 1.00 81.38 87 LEU A O 1
ATOM 730 N N . PHE A 1 88 ? 8.253 -7.228 -28.841 1.00 79.25 88 PHE A N 1
ATOM 731 C CA . PHE A 1 88 ? 9.530 -7.259 -29.544 1.00 79.25 88 PHE A CA 1
ATOM 732 C C . PHE A 1 88 ? 9.303 -6.878 -31.007 1.00 79.25 88 PHE A C 1
ATOM 734 O O . PHE A 1 88 ? 8.765 -7.660 -31.788 1.00 79.25 88 PHE A O 1
ATOM 741 N N . TRP A 1 89 ? 9.713 -5.670 -31.383 1.00 77.25 89 TRP A N 1
ATOM 742 C CA . TRP A 1 89 ? 9.704 -5.238 -32.776 1.00 77.25 89 TRP A CA 1
ATOM 743 C C . TRP A 1 89 ? 10.949 -5.785 -33.472 1.00 77.25 89 TRP A C 1
ATOM 745 O O . TRP A 1 89 ? 12.066 -5.341 -33.206 1.00 77.25 89 TRP A O 1
ATOM 755 N N . LYS A 1 90 ? 10.772 -6.767 -34.359 1.00 76.31 90 LYS A N 1
ATOM 756 C CA . LYS A 1 90 ? 11.847 -7.234 -35.239 1.00 76.31 90 LYS A CA 1
ATOM 757 C C . LYS A 1 90 ? 11.912 -6.297 -36.441 1.00 76.31 90 LYS A C 1
ATOM 759 O O . LYS A 1 90 ? 10.946 -6.211 -37.191 1.00 76.31 90 LYS A O 1
ATOM 764 N N . ASN A 1 91 ? 13.030 -5.593 -36.621 1.00 78.44 91 ASN A N 1
ATOM 765 C CA . ASN A 1 91 ? 13.248 -4.797 -37.827 1.00 78.44 91 ASN A CA 1
ATOM 766 C C . ASN A 1 91 ? 13.464 -5.754 -39.016 1.00 78.44 91 ASN A C 1
ATOM 768 O O . ASN A 1 91 ? 14.471 -6.468 -39.023 1.00 78.44 91 ASN A O 1
ATOM 772 N N . PRO A 1 92 ? 12.559 -5.791 -40.012 1.00 75.56 92 PRO A N 1
ATOM 773 C CA . PRO A 1 92 ? 12.675 -6.706 -41.146 1.00 75.56 92 PRO A CA 1
ATOM 774 C C . PRO A 1 92 ? 13.885 -6.408 -42.046 1.00 75.56 92 PRO A C 1
ATOM 776 O O . PRO A 1 92 ? 14.273 -7.264 -42.834 1.00 75.56 92 PRO A O 1
ATOM 779 N N . ASN A 1 93 ? 14.510 -5.232 -41.913 1.00 78.81 93 ASN A N 1
ATOM 780 C CA . ASN A 1 93 ? 15.653 -4.813 -42.727 1.00 78.81 93 ASN A CA 1
ATOM 781 C C . ASN A 1 93 ? 17.021 -5.157 -42.111 1.00 78.81 93 ASN A C 1
ATOM 783 O O . ASN A 1 93 ? 18.048 -4.918 -42.744 1.00 78.81 93 ASN A O 1
ATOM 787 N N . LEU A 1 94 ? 17.065 -5.716 -40.896 1.00 71.31 94 LEU A N 1
ATOM 788 C CA . LEU A 1 94 ? 18.308 -6.231 -40.316 1.00 71.31 94 LEU A CA 1
ATOM 789 C C . LEU A 1 94 ? 18.590 -7.624 -40.899 1.00 71.31 94 LEU A C 1
ATOM 791 O O . LEU A 1 94 ? 18.101 -8.632 -40.385 1.00 71.31 94 LEU A O 1
ATOM 795 N N . LYS A 1 95 ? 19.360 -7.675 -41.993 1.00 71.06 95 LYS A N 1
ATOM 796 C CA . LYS A 1 95 ? 19.953 -8.923 -42.498 1.00 71.06 95 LYS A CA 1
ATOM 797 C C . LYS A 1 95 ? 21.061 -9.366 -41.538 1.00 71.06 95 LYS A C 1
ATOM 799 O O . LYS A 1 95 ? 21.909 -8.554 -41.179 1.00 71.06 95 LYS A O 1
ATOM 804 N N . THR A 1 96 ? 20.975 -10.616 -41.087 1.00 64.94 96 THR A N 1
ATOM 805 C CA . THR A 1 96 ? 21.968 -11.288 -40.230 1.00 64.94 96 THR A CA 1
ATOM 806 C C . THR A 1 96 ? 23.072 -11.889 -41.082 1.00 64.94 96 THR A C 1
ATOM 808 O O . THR A 1 96 ? 22.752 -12.275 -42.231 1.00 64.94 96 THR A O 1
#

Radius of gyration: 17.03 Å; chains: 1; bounding box: 35×23×55 Å